Protein AF-0000000079432985 (afdb_homodimer)

pLDDT: mean 83.28, std 12.88, range [28.56, 94.69]

InterPro domains:
  IPR026523 Paraneoplastic antigen Ma [PTHR23095] (1-74)
  IPR048271 Paraneoplastic antigen Ma-like, N-terminal domain [PF20846] (1-74)

Foldseek 3Di:
DQVVVLVVVCVVVVHDSVPDDDFDDDDPPDDPVVVVVVVVVVVVQVVAKDWDDKDQDPVVRDIDIDIDTPDDDPCCSRVDPPD/DQVVVLVVVCVVVVHDSVPDADFDDDDPPDDPVVVVVVVVVVVVQVVPKDWDDKDQDPVVRDIDTDIDTPDDDPCCSRVDPPD

Radius of gyration: 15.62 Å; Cα contacts (8 Å, |Δi|>4): 244; chains: 2; bounding box: 30×42×38 Å

Secondary structure (DSSP, 8-state):
-HHHHHHHHHHHHT--GGGEEEEEEEETTS-HHHHHHHHHHHHHHHTT-EEEEEEEETTTTEEEEEEE-SS----HHHH----/-HHHHHHHHHHHHT--GGGEEEEEEEETTS-HHHHHHHHHHHHHHHTT-EEEEEEEETTTTEEEEEEE-SS----HHHH----

Sequence (166 aa):
MAVHLLEDWCQGMNIDPKNCLLVTGLPEAVDEGSIESILRAATECLSKYKMRGRMFMMEEETFAVLCELPVAVDLLPFFSNKNMAVHLLEDWCQGMNIDPKNCLLVTGLPEAVDEGSIESILRAATECLSKYKMRGRMFMMEEETFAVLCELPVAVDLLPFFSNKN

Structure (mmCIF, N/CA/C/O backbone):
data_AF-0000000079432985-model_v1
#
loop_
_entity.id
_entity.type
_entity.pdbx_description
1 polymer 'Paraneoplastic antigen Ma-like N-terminal domain-containing protein'
#
loop_
_atom_site.group_PDB
_atom_site.id
_atom_site.type_symbol
_atom_site.label_atom_id
_atom_site.label_alt_id
_atom_site.label_comp_id
_atom_site.label_asym_id
_atom_site.label_entity_id
_atom_site.label_seq_id
_atom_site.pdbx_PDB_ins_code
_atom_site.Cartn_x
_atom_site.Cartn_y
_atom_site.Cartn_z
_atom_site.occupancy
_atom_site.B_iso_or_equiv
_atom_site.auth_seq_id
_atom_site.auth_comp_id
_atom_sit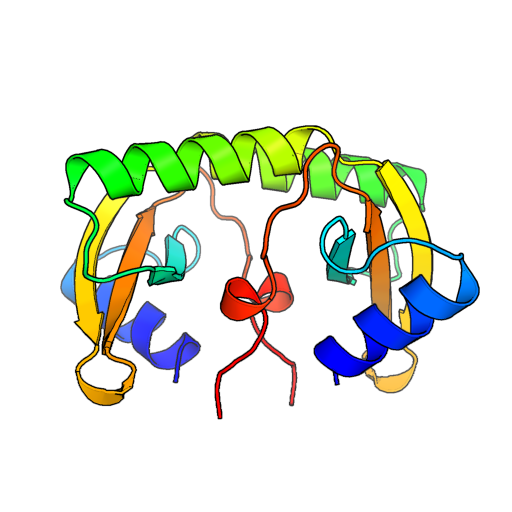e.auth_asym_id
_atom_site.auth_atom_id
_atom_site.pdbx_PDB_model_num
ATOM 1 N N . MET A 1 1 ? -5.223 12.469 -10.828 1 56.66 1 MET A N 1
ATOM 2 C CA . MET A 1 1 ? -5.332 13.438 -9.742 1 56.66 1 MET A CA 1
ATOM 3 C C . MET A 1 1 ? -4.367 13.102 -8.609 1 56.66 1 MET A C 1
ATOM 5 O O . MET A 1 1 ? -3.645 13.969 -8.125 1 56.66 1 MET A O 1
ATOM 9 N N . ALA A 1 2 ? -4.305 11.914 -8.234 1 66 2 ALA A N 1
ATOM 10 C CA . ALA A 1 2 ? -3.516 11.547 -7.062 1 66 2 ALA A CA 1
ATOM 11 C C . ALA A 1 2 ? -2.031 11.82 -7.293 1 66 2 ALA A C 1
ATOM 13 O O . ALA A 1 2 ? -1.328 12.273 -6.391 1 66 2 ALA A O 1
ATOM 14 N N . VAL A 1 3 ? -1.509 11.672 -8.508 1 68.56 3 VAL A N 1
ATOM 15 C CA . VAL A 1 3 ? -0.09 11.859 -8.797 1 68.56 3 VAL A CA 1
ATOM 16 C C . VAL A 1 3 ? 0.258 13.344 -8.758 1 68.56 3 VAL A C 1
ATOM 18 O O . VAL A 1 3 ? 1.277 13.734 -8.18 1 68.56 3 VAL A O 1
ATOM 21 N N . HIS A 1 4 ? -0.656 14.109 -9.273 1 81.94 4 HIS A N 1
ATOM 22 C CA . HIS A 1 4 ? -0.41 15.547 -9.242 1 81.94 4 HIS A CA 1
ATOM 23 C C . HIS A 1 4 ? -0.514 16.094 -7.828 1 81.94 4 HIS A C 1
ATOM 25 O O . HIS A 1 4 ? 0.27 16.969 -7.434 1 81.94 4 HIS A O 1
ATOM 31 N N . LEU A 1 5 ? -1.376 15.547 -7.07 1 83.69 5 LEU A N 1
ATOM 32 C CA . LEU A 1 5 ? -1.536 15.977 -5.688 1 83.69 5 LEU A CA 1
ATOM 33 C C . LEU A 1 5 ? -0.285 15.672 -4.871 1 83.69 5 LEU A C 1
ATOM 35 O O . LEU A 1 5 ? 0.174 16.5 -4.09 1 83.69 5 LEU A O 1
ATOM 39 N N . LEU A 1 6 ? 0.283 14.539 -5.117 1 86.31 6 LEU A N 1
ATOM 40 C CA . LEU A 1 6 ? 1.508 14.156 -4.426 1 86.31 6 LEU A CA 1
ATOM 41 C C . LEU A 1 6 ? 2.639 15.125 -4.746 1 86.31 6 LEU A C 1
ATOM 43 O O . LEU A 1 6 ? 3.271 15.672 -3.838 1 86.31 6 LEU A O 1
ATOM 47 N N . GLU A 1 7 ? 2.836 15.414 -5.988 1 87.31 7 GLU A N 1
ATOM 48 C CA . GLU A 1 7 ? 3.92 16.297 -6.426 1 87.31 7 GLU A CA 1
ATOM 49 C C . GLU A 1 7 ? 3.721 17.719 -5.926 1 87.31 7 GLU A C 1
ATOM 51 O O . GLU A 1 7 ? 4.66 18.344 -5.434 1 87.31 7 GLU A O 1
ATOM 56 N N . ASP A 1 8 ? 2.547 18.156 -6.094 1 89.75 8 ASP A N 1
ATOM 57 C CA . ASP A 1 8 ? 2.236 19.5 -5.645 1 89.75 8 ASP A CA 1
ATOM 58 C C . ASP A 1 8 ? 2.473 19.656 -4.145 1 89.75 8 ASP A C 1
ATOM 60 O O . ASP A 1 8 ? 3.051 20.641 -3.695 1 89.75 8 ASP A O 1
ATOM 64 N N . TRP A 1 9 ? 2.035 18.844 -3.303 1 91.44 9 TRP A N 1
ATOM 65 C CA . TRP A 1 9 ? 2.207 18.875 -1.855 1 91.44 9 TRP A CA 1
ATOM 66 C C . TRP A 1 9 ? 3.684 18.812 -1.48 1 91.44 9 TRP A C 1
ATOM 68 O O . TRP A 1 9 ? 4.148 19.578 -0.631 1 91.44 9 TRP A O 1
ATOM 78 N N . CYS A 1 10 ? 4.387 17.859 -2.109 1 92.19 10 CYS A N 1
ATOM 79 C CA . CYS A 1 10 ? 5.809 17.719 -1.821 1 92.19 10 CYS A CA 1
ATOM 80 C C . CYS A 1 10 ? 6.562 19 -2.137 1 92.19 10 CYS A C 1
ATOM 82 O O . CYS A 1 10 ? 7.445 19.406 -1.378 1 92.19 10 CYS A O 1
ATOM 84 N N . GLN A 1 11 ? 6.23 19.672 -3.324 1 93.75 11 GLN A N 1
ATOM 85 C CA . GLN A 1 11 ? 6.867 20.938 -3.697 1 93.75 11 GLN A CA 1
ATOM 86 C C . GLN A 1 11 ? 6.668 21.984 -2.615 1 93.75 11 GLN A C 1
ATOM 88 O O . GLN A 1 11 ? 7.613 22.688 -2.234 1 93.75 11 GLN A O 1
ATOM 93 N N . GLY A 1 12 ? 5.496 22.031 -2.1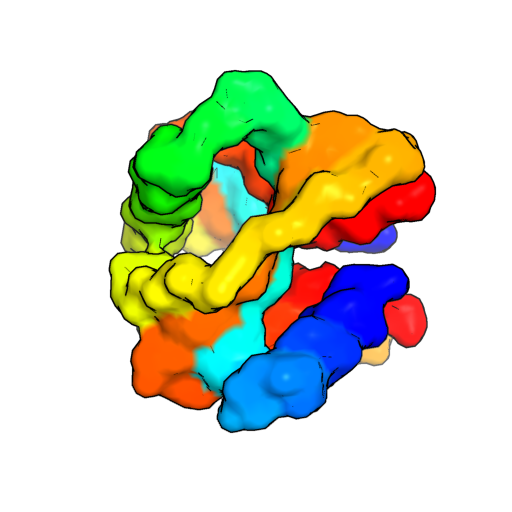6 1 94.38 12 GLY A N 1
ATOM 94 C CA . GLY A 1 12 ? 5.184 23.016 -1.138 1 94.38 12 GLY A CA 1
ATOM 95 C C . GLY A 1 12 ? 5.914 22.781 0.169 1 94.38 12 GLY A C 1
ATOM 96 O O . GLY A 1 12 ? 6.242 23.719 0.886 1 94.38 12 GLY A O 1
ATOM 97 N N . MET A 1 13 ? 6.277 21.609 0.527 1 94.38 13 MET A N 1
ATOM 98 C CA . MET A 1 13 ? 6.926 21.25 1.788 1 94.38 13 MET A CA 1
ATOM 99 C C . MET A 1 13 ? 8.422 21.031 1.588 1 94.38 13 MET A C 1
ATOM 101 O O . MET A 1 13 ? 9.141 20.734 2.541 1 94.38 13 MET A O 1
ATOM 105 N N . ASN A 1 14 ? 8.844 21.125 0.365 1 94.56 14 ASN A N 1
ATOM 106 C CA . ASN A 1 14 ? 10.25 20.922 0.022 1 94.56 14 ASN A CA 1
ATOM 107 C C . ASN A 1 14 ? 10.719 19.531 0.416 1 94.56 14 ASN A C 1
ATOM 109 O O . ASN A 1 14 ? 11.75 19.375 1.08 1 94.56 14 ASN A O 1
ATOM 113 N N . ILE A 1 15 ? 9.906 18.531 0.054 1 91.75 15 ILE A N 1
ATOM 114 C CA . ILE A 1 15 ? 10.227 17.125 0.259 1 91.75 15 ILE A CA 1
ATOM 115 C C . ILE A 1 15 ? 10.328 16.422 -1.09 1 91.75 15 ILE A C 1
ATOM 117 O O . ILE A 1 15 ? 9.617 16.766 -2.035 1 91.75 15 ILE A O 1
ATOM 121 N N . ASP A 1 16 ? 11.219 15.414 -1.192 1 90.31 16 ASP A N 1
ATOM 122 C CA . ASP A 1 16 ? 11.32 14.586 -2.389 1 90.31 16 ASP A CA 1
ATOM 123 C C . ASP A 1 16 ? 10.109 13.656 -2.514 1 90.31 16 ASP A C 1
ATOM 125 O O . ASP A 1 16 ? 9.859 12.836 -1.629 1 90.31 16 ASP A O 1
ATOM 129 N N . PRO A 1 17 ? 9.406 13.805 -3.645 1 88.56 17 PRO A N 1
ATOM 130 C CA . PRO A 1 17 ? 8.234 12.945 -3.828 1 88.56 17 PRO A CA 1
ATOM 131 C C . PRO A 1 17 ? 8.586 11.461 -3.824 1 88.56 17 PRO A C 1
ATOM 133 O O . PRO A 1 17 ? 7.73 10.617 -3.533 1 88.56 17 PRO A O 1
ATOM 136 N N . LYS A 1 18 ? 9.812 11.109 -4.094 1 83.38 18 LYS A N 1
ATOM 137 C CA . LYS A 1 18 ? 10.234 9.711 -4.102 1 83.38 18 LYS A CA 1
ATOM 138 C C . LYS A 1 18 ? 10.203 9.125 -2.695 1 83.38 18 LYS A C 1
ATOM 140 O O . LYS A 1 18 ? 10.125 7.902 -2.529 1 83.38 18 LYS A O 1
ATOM 145 N N . ASN A 1 19 ? 10.195 9.984 -1.719 1 89.31 19 ASN A N 1
ATOM 146 C CA . ASN A 1 19 ? 10.211 9.562 -0.322 1 89.31 19 ASN A CA 1
ATOM 147 C C . ASN A 1 19 ? 8.844 9.75 0.335 1 89.31 19 ASN A C 1
ATOM 149 O O . ASN A 1 19 ? 8.75 9.867 1.559 1 89.31 19 ASN A O 1
ATOM 153 N N . CYS A 1 20 ? 7.789 9.852 -0.489 1 89.62 20 CYS A N 1
ATOM 154 C CA . CYS A 1 20 ? 6.484 10.164 0.088 1 89.62 20 CYS A CA 1
ATOM 155 C C . CYS A 1 20 ? 5.418 9.203 -0.43 1 89.62 20 CYS A C 1
ATOM 157 O O . CYS A 1 20 ? 5.547 8.664 -1.529 1 89.62 20 CYS A O 1
ATOM 159 N N . LEU A 1 21 ? 4.41 9 0.393 1 88.75 21 LEU A N 1
ATOM 160 C CA . LEU A 1 21 ? 3.191 8.273 0.049 1 88.75 21 LEU A CA 1
ATOM 161 C C . LEU A 1 21 ? 1.955 9.125 0.32 1 88.75 21 LEU A C 1
ATOM 163 O O . LEU A 1 21 ? 1.85 9.75 1.375 1 88.75 21 LEU A O 1
ATOM 167 N N . LEU A 1 22 ? 1.098 9.242 -0.703 1 88.5 22 LEU A N 1
ATOM 168 C CA . LEU A 1 22 ? -0.205 9.883 -0.555 1 88.5 22 LEU A CA 1
ATOM 169 C C . LEU A 1 22 ? -1.295 8.844 -0.312 1 88.5 22 LEU A C 1
ATOM 171 O O . LEU A 1 22 ? -1.469 7.922 -1.112 1 88.5 22 LEU A O 1
ATOM 175 N N . VAL A 1 23 ? -1.949 8.953 0.868 1 87.19 23 VAL A N 1
ATOM 176 C CA . VAL A 1 23 ? -3.08 8.086 1.174 1 87.19 23 VAL A CA 1
ATOM 177 C C . VAL A 1 23 ? -4.375 8.891 1.158 1 87.19 23 VAL A C 1
ATOM 179 O O . VAL A 1 23 ? -4.473 9.93 1.82 1 87.19 23 VAL A O 1
ATOM 182 N N . THR A 1 24 ? -5.395 8.383 0.35 1 85.38 24 THR A N 1
ATOM 183 C CA . THR A 1 24 ? -6.66 9.102 0.214 1 85.38 24 THR A CA 1
ATOM 184 C C . THR A 1 24 ? -7.832 8.203 0.617 1 85.38 24 THR A C 1
ATOM 186 O O . THR A 1 24 ? -7.641 7.023 0.914 1 85.38 24 THR A O 1
ATOM 189 N N . GLY A 1 25 ? -9.008 8.836 0.742 1 81.56 25 GLY A N 1
ATOM 190 C CA . GLY A 1 25 ? -10.211 8.07 1.016 1 81.56 25 GLY A CA 1
ATOM 191 C C . GLY A 1 25 ? -10.422 7.809 2.494 1 81.56 25 GLY A C 1
ATOM 192 O O . GLY A 1 25 ? -11.195 6.922 2.867 1 81.56 25 GLY A O 1
ATOM 193 N N . LEU A 1 26 ? -9.617 8.461 3.258 1 84.5 26 LEU A N 1
ATOM 194 C CA . LEU A 1 26 ? -9.812 8.328 4.695 1 84.5 26 LEU A CA 1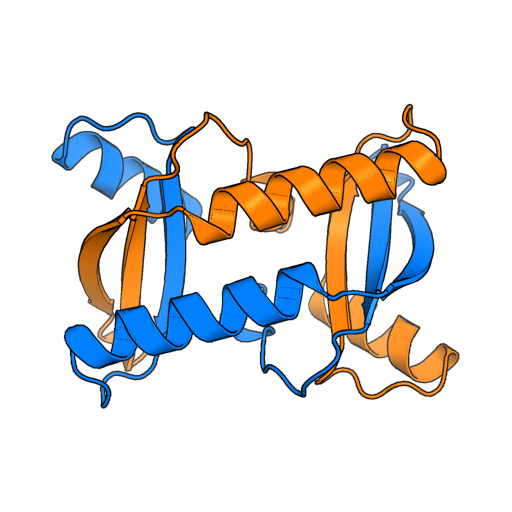
ATOM 195 C C . LEU A 1 26 ? -11.094 9.039 5.137 1 84.5 26 LEU A C 1
ATOM 197 O O . LEU A 1 26 ? -11.438 10.094 4.598 1 84.5 26 LEU A O 1
ATOM 201 N N . PRO A 1 27 ? -11.75 8.414 6.141 1 80.81 27 PRO A N 1
ATOM 202 C CA . PRO A 1 27 ? -13 9.023 6.598 1 80.81 27 PRO A CA 1
ATOM 203 C C . PRO A 1 27 ? -12.781 10.375 7.285 1 80.81 27 PRO A C 1
ATOM 205 O O . PRO A 1 27 ? -11.797 10.539 8.016 1 80.81 27 PRO A O 1
ATOM 208 N N . GLU A 1 28 ? -13.703 11.297 6.961 1 82.44 28 GLU A N 1
ATOM 209 C CA . GLU A 1 28 ? -13.672 12.625 7.566 1 82.44 28 GLU A CA 1
ATOM 210 C C . GLU A 1 28 ? -14.008 12.57 9.055 1 82.44 28 GLU A C 1
ATOM 212 O O . GLU A 1 28 ? -13.555 13.406 9.828 1 82.44 28 GLU A O 1
ATOM 217 N N . ALA A 1 29 ? -14.594 11.609 9.438 1 82.69 29 ALA A N 1
ATOM 218 C CA . ALA A 1 29 ? -15.094 11.477 10.805 1 82.69 29 ALA A CA 1
ATOM 219 C C . ALA A 1 29 ? -13.969 11.125 11.766 1 82.69 29 ALA A C 1
ATOM 221 O O . ALA A 1 29 ? -14.141 11.203 12.984 1 82.69 29 ALA A O 1
ATOM 222 N N . VAL A 1 30 ? -12.93 10.781 11.312 1 82.5 30 VAL A N 1
ATOM 223 C CA . VAL A 1 30 ? -11.828 10.352 12.164 1 82.5 30 VAL A CA 1
ATOM 224 C C . VAL A 1 30 ? -10.93 11.539 12.492 1 82.5 30 VAL A C 1
ATOM 226 O O . VAL A 1 30 ? -10.641 12.367 11.617 1 82.5 30 VAL A O 1
ATOM 229 N N . ASP A 1 31 ? -10.484 11.711 13.742 1 84.31 31 ASP A N 1
ATOM 230 C CA . ASP A 1 31 ? -9.531 12.75 14.117 1 84.31 31 ASP A CA 1
ATOM 231 C C . ASP A 1 31 ? -8.125 12.406 13.633 1 84.31 31 ASP A C 1
ATOM 233 O O . ASP A 1 31 ? -7.863 11.273 13.219 1 84.31 31 ASP A O 1
ATOM 237 N N . GLU A 1 32 ? -7.281 13.5 13.766 1 77.06 32 GLU A N 1
ATOM 238 C CA . GLU A 1 32 ? -5.914 13.367 13.266 1 77.06 32 GLU A CA 1
ATOM 239 C C . GLU A 1 32 ? -5.168 12.25 13.992 1 77.06 32 GLU A C 1
ATOM 241 O O . GLU A 1 32 ? -4.422 11.492 13.367 1 77.06 32 GLU A O 1
ATOM 246 N N . GLY A 1 33 ? -5.281 12.148 15.281 1 81.81 33 GLY A N 1
ATOM 247 C CA . GLY A 1 33 ? -4.637 11.094 16.047 1 81.81 33 GLY A CA 1
ATOM 248 C C . GLY A 1 33 ? -5.125 9.711 15.688 1 81.81 33 GLY A C 1
ATOM 249 O O . GLY A 1 33 ? -4.332 8.766 15.594 1 81.81 33 GLY A O 1
ATOM 250 N N . SER A 1 34 ? -6.34 9.609 15.227 1 90.5 34 SER A N 1
ATOM 251 C CA . SER A 1 34 ? -6.941 8.336 14.852 1 90.5 34 SER A CA 1
ATOM 252 C C . SER A 1 34 ? -6.477 7.891 13.469 1 90.5 34 SER A C 1
ATOM 254 O O . SER A 1 34 ? -6.363 6.691 13.203 1 90.5 34 SER A O 1
ATOM 256 N N . ILE A 1 35 ? -6.207 8.914 12.664 1 88.62 35 ILE A N 1
ATOM 257 C CA . ILE A 1 35 ? -5.742 8.602 11.312 1 88.62 35 ILE A CA 1
ATOM 258 C C . ILE A 1 35 ? -4.43 7.824 11.391 1 88.62 35 ILE A C 1
ATOM 260 O O . ILE A 1 35 ? -4.266 6.805 10.719 1 88.62 35 ILE A O 1
ATOM 264 N N . GLU A 1 36 ? -3.521 8.25 12.258 1 88.44 36 GLU A N 1
ATOM 265 C CA . GLU A 1 36 ? -2.242 7.57 12.438 1 88.44 36 GLU A CA 1
ATOM 266 C C . GLU A 1 36 ? -2.443 6.133 12.898 1 88.44 36 GLU A C 1
ATOM 268 O O . GLU A 1 36 ? -1.757 5.223 12.43 1 88.44 36 GLU A O 1
ATOM 273 N N . SER A 1 37 ? -3.342 5.98 13.75 1 89.31 37 SER A N 1
ATOM 274 C CA . SER A 1 37 ? -3.625 4.645 14.266 1 89.31 37 SER A CA 1
ATOM 275 C C . SER A 1 37 ? -4.164 3.734 13.164 1 89.31 37 SER A C 1
ATOM 277 O O . SER A 1 37 ? -3.789 2.562 13.086 1 89.31 37 SER A O 1
ATOM 279 N N . ILE A 1 38 ? -5.004 4.227 12.305 1 86.94 38 ILE A N 1
ATOM 280 C CA . ILE A 1 38 ? -5.578 3.471 11.195 1 86.94 38 ILE A CA 1
ATOM 281 C C . ILE A 1 38 ? -4.477 3.096 10.203 1 86.94 38 ILE A C 1
ATOM 283 O O . ILE A 1 38 ? -4.387 1.943 9.773 1 86.94 38 ILE A O 1
ATOM 287 N N . LEU A 1 39 ? -3.623 4.078 9.891 1 88.38 39 LEU A N 1
ATOM 288 C CA . LEU A 1 39 ? -2.535 3.834 8.945 1 88.38 39 LEU A CA 1
ATOM 289 C C . LEU A 1 39 ? -1.562 2.799 9.5 1 88.38 39 LEU A C 1
ATOM 291 O O . LEU A 1 39 ? -1.091 1.928 8.766 1 88.38 39 LEU A O 1
ATOM 295 N N . ARG A 1 40 ? -1.323 2.879 10.797 1 90.5 40 ARG A N 1
ATOM 296 C CA . ARG A 1 40 ? -0.436 1.922 11.445 1 90.5 40 ARG A CA 1
ATOM 297 C C . ARG A 1 40 ? -1.018 0.513 11.391 1 90.5 40 ARG A C 1
ATOM 299 O O . ARG A 1 40 ? -0.315 -0.442 11.055 1 90.5 40 ARG A O 1
ATOM 306 N N . ALA A 1 41 ? -2.232 0.431 11.703 1 89.5 41 ALA A N 1
ATOM 307 C CA . ALA A 1 41 ? -2.891 -0.873 11.656 1 89.5 41 ALA A CA 1
ATOM 308 C C . ALA A 1 41 ? -2.881 -1.446 10.242 1 89.5 41 ALA A C 1
ATOM 310 O O . ALA A 1 41 ? -2.568 -2.623 10.047 1 89.5 41 ALA A O 1
ATOM 311 N N . ALA A 1 42 ? -3.184 -0.637 9.281 1 87.31 42 ALA A N 1
ATOM 312 C CA . ALA A 1 42 ? -3.188 -1.07 7.883 1 87.31 42 ALA A CA 1
ATOM 313 C C . ALA A 1 42 ? -1.804 -1.551 7.453 1 87.31 42 ALA A C 1
ATOM 315 O O . ALA A 1 42 ? -1.676 -2.582 6.789 1 87.31 42 ALA A O 1
ATOM 316 N N . THR A 1 43 ? -0.738 -0.848 7.848 1 90.69 43 THR A N 1
ATOM 317 C CA . THR A 1 43 ? 0.623 -1.22 7.477 1 90.69 43 THR A CA 1
ATOM 318 C C . THR A 1 43 ? 1.03 -2.525 8.156 1 90.69 43 THR A C 1
ATOM 320 O O . THR A 1 43 ? 1.699 -3.363 7.547 1 90.69 43 THR A O 1
ATOM 323 N N . GLU A 1 44 ? 0.628 -2.672 9.391 1 91.81 44 GLU A N 1
ATOM 324 C CA . GLU A 1 44 ? 0.917 -3.912 10.102 1 91.81 44 GLU A CA 1
ATOM 325 C C . GLU A 1 44 ? 0.277 -5.109 9.406 1 91.81 44 GLU A C 1
ATOM 327 O O . GLU A 1 44 ? 0.9 -6.168 9.281 1 91.81 44 GLU A O 1
ATOM 332 N N . CYS A 1 45 ? -0.896 -4.988 8.93 1 89.38 45 CYS A N 1
ATOM 333 C CA . CYS A 1 45 ? -1.597 -6.043 8.203 1 89.38 45 CYS A CA 1
ATOM 334 C C . CYS A 1 45 ? -0.877 -6.383 6.906 1 89.38 45 CYS A C 1
ATOM 336 O O . CYS A 1 45 ? -0.746 -7.555 6.551 1 89.38 45 CYS A O 1
ATOM 338 N N . LEU A 1 46 ? -0.367 -5.391 6.273 1 87.25 46 LEU A N 1
ATOM 339 C CA . LEU A 1 46 ? 0.321 -5.574 5 1 87.25 46 LEU A CA 1
ATOM 340 C C . LEU A 1 46 ? 1.652 -6.289 5.203 1 87.25 46 LEU A C 1
ATOM 342 O O . LEU A 1 46 ? 2.213 -6.848 4.254 1 87.25 46 LEU A O 1
ATOM 346 N N . SER A 1 47 ? 2.125 -6.266 6.426 1 91 47 SER A N 1
ATOM 347 C CA . SER A 1 47 ? 3.389 -6.938 6.707 1 91 47 SER A CA 1
ATOM 348 C C . SER A 1 47 ? 3.191 -8.445 6.867 1 91 47 SER A C 1
ATOM 350 O O . SER A 1 47 ? 4.16 -9.203 6.855 1 91 47 SER A O 1
ATOM 352 N N . LYS A 1 48 ? 2.047 -8.82 6.996 1 92.31 48 LYS A N 1
ATOM 353 C CA . LYS A 1 48 ? 1.742 -10.219 7.277 1 92.31 48 LYS A CA 1
ATOM 354 C C . LYS A 1 48 ? 1.015 -10.867 6.102 1 92.31 48 LYS A C 1
ATOM 356 O O . LYS A 1 48 ? 0.305 -11.859 6.277 1 92.31 48 LYS A O 1
ATOM 361 N N . TYR A 1 49 ? 1.241 -10.461 5.004 1 92.31 49 TYR A N 1
ATOM 362 C CA . TYR A 1 49 ? 0.56 -10.961 3.814 1 92.31 49 TYR A CA 1
ATOM 363 C C . TYR A 1 49 ? 1.115 -12.32 3.395 1 92.31 49 TYR A C 1
ATOM 365 O O . TYR A 1 49 ? 2.219 -12.695 3.795 1 92.31 49 TYR A O 1
ATOM 373 N N . LYS A 1 50 ? 0.292 -13.094 2.584 1 92.81 50 LYS A N 1
ATOM 374 C CA . LYS A 1 50 ? 0.691 -14.32 1.9 1 92.81 50 LYS A CA 1
ATOM 375 C C . LYS A 1 50 ? 0.535 -14.18 0.389 1 92.81 50 LYS A C 1
ATOM 377 O O . LYS A 1 50 ? -0.538 -13.82 -0.099 1 92.81 50 LYS A O 1
ATOM 382 N N . MET A 1 51 ? 1.539 -14.492 -0.341 1 92.31 51 MET A N 1
ATOM 383 C CA . MET A 1 51 ? 1.458 -14.484 -1.799 1 92.31 51 MET A CA 1
ATOM 384 C C . MET A 1 51 ? 0.672 -15.688 -2.309 1 92.31 51 MET A C 1
ATOM 386 O O . MET A 1 51 ? 1.013 -16.828 -2 1 92.31 51 MET A O 1
ATOM 390 N N . ARG A 1 52 ? -0.334 -15.367 -3.096 1 93.31 52 ARG A N 1
ATOM 391 C CA . ARG A 1 52 ? -1.224 -16.438 -3.551 1 93.31 52 ARG A CA 1
ATOM 392 C C . ARG A 1 52 ? -0.954 -16.781 -5.008 1 93.31 52 ARG A C 1
ATOM 394 O O . ARG A 1 52 ? -1.259 -17.891 -5.453 1 93.31 52 ARG A O 1
ATOM 401 N N . GLY A 1 53 ? -0.403 -15.852 -5.699 1 91.38 53 GLY A N 1
ATOM 402 C CA . GLY A 1 53 ? -0.116 -16.094 -7.105 1 91.38 53 GLY A CA 1
ATOM 403 C C . GLY A 1 53 ? 0.503 -14.883 -7.793 1 91.38 53 GLY A C 1
ATOM 404 O O . GLY A 1 53 ? 0.493 -13.781 -7.254 1 91.38 53 GLY A O 1
ATOM 405 N N . ARG A 1 54 ? 1.145 -15.273 -8.945 1 90.81 54 ARG A N 1
ATOM 406 C CA . ARG A 1 54 ? 1.692 -14.227 -9.805 1 90.81 54 ARG A CA 1
ATOM 407 C C . ARG A 1 54 ? 1.235 -14.406 -11.25 1 90.81 54 ARG A C 1
ATOM 409 O O . ARG A 1 54 ? 0.99 -15.531 -11.688 1 90.81 54 ARG A O 1
ATOM 416 N N . MET A 1 55 ? 1.029 -13.242 -11.883 1 90.69 55 MET A N 1
ATOM 417 C CA . MET A 1 55 ? 0.601 -13.227 -13.281 1 90.69 55 MET A CA 1
ATOM 418 C C . MET A 1 55 ? 1.442 -12.258 -14.102 1 90.69 55 MET A C 1
ATOM 420 O O . MET A 1 55 ? 1.658 -11.117 -13.688 1 90.69 55 MET A O 1
ATOM 424 N N . PHE A 1 56 ? 1.947 -12.703 -15.297 1 89.38 56 PHE A N 1
ATOM 425 C CA . PHE A 1 56 ? 2.668 -11.844 -16.219 1 89.38 56 PHE A CA 1
ATOM 426 C C . PHE A 1 56 ? 1.698 -10.992 -17.031 1 89.38 56 PHE A C 1
ATOM 428 O O . PHE A 1 56 ? 0.772 -11.516 -17.656 1 89.38 56 PHE A O 1
ATOM 435 N N . MET A 1 57 ? 1.965 -9.688 -16.906 1 85.44 57 MET A N 1
ATOM 436 C CA . MET A 1 57 ? 1.183 -8.75 -17.703 1 85.44 57 MET A CA 1
ATOM 437 C C . MET A 1 57 ? 1.941 -8.336 -18.969 1 85.44 57 MET A C 1
ATOM 439 O O . MET A 1 57 ? 2.814 -7.473 -18.906 1 85.44 57 MET A O 1
ATOM 443 N N . MET A 1 58 ? 1.609 -8.891 -20.078 1 87.12 58 MET A N 1
ATOM 444 C CA . MET A 1 58 ? 2.338 -8.766 -21.344 1 87.12 58 MET A CA 1
ATOM 445 C C . MET A 1 58 ? 2.379 -7.309 -21.797 1 87.12 58 MET A C 1
ATOM 447 O O . MET A 1 58 ? 3.43 -6.809 -22.203 1 87.12 58 MET A O 1
ATOM 451 N N . GLU A 1 59 ? 1.277 -6.648 -21.688 1 83.75 59 GLU A N 1
ATOM 452 C CA . GLU A 1 59 ? 1.19 -5.27 -22.156 1 83.75 59 GLU A CA 1
ATOM 453 C C . GLU A 1 59 ? 2.109 -4.355 -21.344 1 83.75 59 GLU A C 1
ATOM 455 O O . GLU A 1 59 ? 2.721 -3.439 -21.906 1 83.75 59 GLU A O 1
ATOM 460 N N . GLU A 1 60 ? 2.277 -4.551 -20.125 1 77.62 60 GLU A N 1
ATOM 461 C CA . GLU A 1 60 ? 3.055 -3.676 -19.25 1 77.62 60 GLU A CA 1
ATOM 462 C C . GLU A 1 60 ? 4.43 -4.27 -18.953 1 77.62 60 GLU A C 1
ATOM 464 O O . GLU A 1 60 ? 5.27 -3.625 -18.328 1 77.62 60 GLU A O 1
ATOM 469 N N . GLU A 1 61 ? 4.648 -5.441 -19.547 1 85.06 61 GLU A N 1
ATOM 470 C CA . GLU A 1 61 ? 5.891 -6.164 -19.281 1 85.06 61 GLU A CA 1
ATOM 471 C C . GLU A 1 61 ? 6.238 -6.148 -17.797 1 85.06 61 GLU A C 1
ATOM 473 O O . GLU A 1 61 ? 7.371 -5.836 -17.422 1 85.06 61 GLU A O 1
ATOM 478 N N . THR A 1 62 ? 5.32 -6.285 -16.938 1 85.62 62 THR A N 1
ATOM 479 C CA . THR A 1 62 ? 5.461 -6.363 -15.477 1 85.62 62 THR A CA 1
ATOM 480 C C . THR A 1 62 ? 4.672 -7.547 -14.922 1 85.62 62 THR A C 1
ATOM 482 O O . THR A 1 62 ? 3.949 -8.219 -15.664 1 85.62 62 THR A O 1
ATOM 485 N N . PHE A 1 63 ? 4.91 -7.793 -13.562 1 87.25 63 PHE A N 1
ATOM 486 C CA . PHE A 1 63 ? 4.145 -8.828 -12.883 1 87.25 63 PHE A CA 1
ATOM 487 C C . PHE A 1 63 ? 3.066 -8.211 -12 1 87.25 63 PHE A C 1
ATOM 489 O O . PHE A 1 63 ? 3.258 -7.121 -11.445 1 87.25 63 PHE A O 1
ATOM 496 N N . ALA A 1 64 ? 1.96 -9.016 -11.992 1 89.88 64 ALA A N 1
ATOM 497 C CA . ALA A 1 64 ? 0.964 -8.812 -10.945 1 89.88 64 ALA A CA 1
ATOM 498 C C . ALA A 1 64 ? 1.035 -9.93 -9.906 1 89.88 64 ALA A C 1
ATOM 500 O O . ALA A 1 64 ? 1.256 -11.094 -10.242 1 89.88 64 ALA A O 1
ATOM 501 N N . VAL A 1 65 ? 0.909 -9.492 -8.625 1 91.62 65 VAL A N 1
ATOM 502 C CA . VAL A 1 65 ? 0.891 -10.477 -7.547 1 91.62 65 VAL A CA 1
ATOM 503 C C . VAL A 1 65 ? -0.364 -10.281 -6.699 1 91.62 65 VAL A C 1
ATOM 505 O O . VAL A 1 65 ? -0.757 -9.156 -6.406 1 91.62 65 VAL A O 1
ATOM 508 N N . LEU A 1 66 ? -1.071 -11.406 -6.371 1 92.38 66 LEU A N 1
ATOM 509 C CA . LEU A 1 66 ? -2.186 -11.422 -5.43 1 92.38 66 LEU A CA 1
ATOM 510 C C . LEU A 1 66 ? -1.714 -11.82 -4.039 1 92.38 66 LEU A C 1
ATOM 512 O O . LEU A 1 66 ? -1.096 -12.875 -3.865 1 92.38 66 LEU A O 1
ATOM 516 N N . CYS A 1 67 ? -1.942 -10.867 -3.145 1 93.25 67 CYS A N 1
ATOM 517 C CA . CYS A 1 67 ? -1.577 -11.117 -1.756 1 93.25 67 CYS A CA 1
ATOM 518 C C . CYS A 1 67 ? -2.816 -11.203 -0.873 1 93.25 67 CYS A C 1
ATOM 520 O O . CYS A 1 67 ? -3.736 -10.398 -1.011 1 93.25 67 CYS A O 1
ATOM 522 N N . GLU A 1 68 ? -2.836 -12.234 -0.053 1 93.38 68 GLU A N 1
ATOM 523 C CA . GLU A 1 68 ? -3.875 -12.391 0.961 1 93.38 68 GLU A CA 1
ATOM 524 C C . GLU A 1 68 ? -3.426 -11.812 2.301 1 93.38 68 GLU A C 1
ATOM 526 O O . GLU A 1 68 ? -2.299 -12.055 2.738 1 93.38 68 GLU A O 1
ATOM 531 N N . LEU A 1 69 ? -4.312 -11.016 2.834 1 93.38 69 LEU A N 1
ATOM 532 C CA . LEU A 1 69 ? -4.047 -10.391 4.129 1 93.38 69 LEU A CA 1
ATOM 533 C C . LEU A 1 69 ? -4.727 -11.164 5.25 1 93.38 69 LEU A C 1
ATOM 535 O O . LEU A 1 69 ? -5.734 -11.844 5.023 1 93.38 69 LEU A O 1
ATOM 539 N N . PRO A 1 70 ? -4.09 -11.047 6.473 1 91.62 70 PRO A N 1
ATOM 540 C CA . PRO A 1 70 ? -4.652 -11.805 7.59 1 91.62 70 PRO A CA 1
ATOM 541 C C . PRO A 1 70 ? -5.98 -11.227 8.086 1 91.62 70 PRO A C 1
ATOM 543 O O . PRO A 1 70 ? -6.727 -11.914 8.789 1 91.62 70 PRO A O 1
ATOM 546 N N . VAL A 1 71 ? -6.293 -9.969 7.875 1 87 71 VAL A N 1
ATOM 547 C CA . VAL A 1 71 ? -7.543 -9.336 8.289 1 87 71 VAL A CA 1
ATOM 548 C C . VAL A 1 71 ? -8.227 -8.695 7.086 1 87 71 VAL A C 1
ATOM 550 O O . VAL A 1 71 ? -7.574 -8.359 6.098 1 87 71 VAL A O 1
ATOM 553 N N . ALA A 1 72 ? -9.562 -8.578 7.258 1 78.25 72 ALA A N 1
ATOM 554 C CA . ALA A 1 72 ? -10.297 -7.891 6.203 1 78.25 72 ALA A CA 1
ATOM 555 C C . ALA A 1 72 ? -9.984 -6.398 6.195 1 78.25 72 ALA A C 1
ATOM 557 O O . ALA A 1 72 ? -10.211 -5.707 7.191 1 78.25 72 ALA A O 1
ATOM 558 N N . VAL A 1 73 ? -9.188 -5.918 5.34 1 75 73 VAL A N 1
ATOM 559 C CA . VAL A 1 73 ? -8.914 -4.496 5.152 1 75 73 VAL A CA 1
ATOM 560 C C . VAL A 1 73 ? -9.453 -4.039 3.803 1 75 73 VAL A C 1
ATOM 562 O O . VAL A 1 73 ? -9.203 -4.676 2.777 1 75 73 VAL A O 1
ATOM 565 N N . ASP A 1 74 ? -10.367 -3.027 3.9 1 73.19 74 ASP A N 1
ATOM 56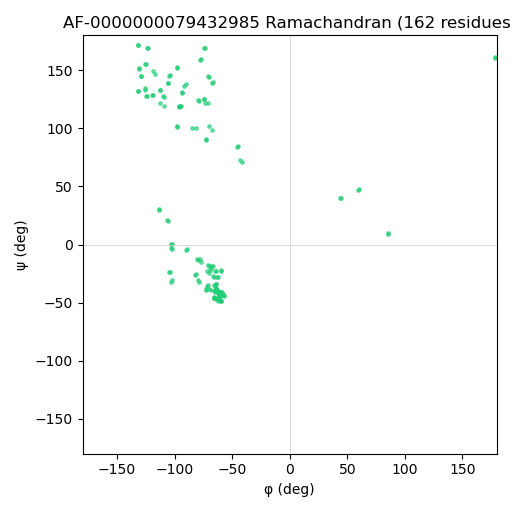6 C CA . ASP A 1 74 ? -10.828 -2.449 2.643 1 73.19 74 ASP A CA 1
ATOM 567 C C . ASP A 1 74 ? -9.742 -1.593 1.998 1 73.19 74 ASP A C 1
ATOM 569 O O . ASP A 1 74 ? -9.641 -0.395 2.271 1 73.19 74 ASP A O 1
ATOM 573 N N . LEU A 1 75 ? -8.945 -2.199 1.192 1 70.81 75 LEU A N 1
ATOM 574 C CA . LEU A 1 75 ? -7.82 -1.52 0.565 1 70.81 75 LEU A CA 1
ATOM 575 C C . LEU A 1 75 ? -8.227 -0.905 -0.77 1 70.81 75 LEU A C 1
ATOM 577 O O . LEU A 1 75 ? -7.492 -0.092 -1.335 1 70.81 75 LEU A O 1
ATOM 581 N N . LEU A 1 76 ? -9.453 -1.133 -1.223 1 65.75 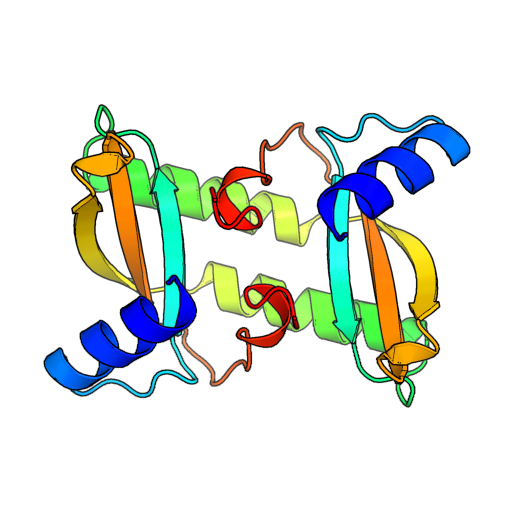76 LEU A N 1
ATOM 582 C CA . LEU A 1 76 ? -9.906 -0.704 -2.541 1 65.75 76 LEU A CA 1
ATOM 583 C C . LEU A 1 76 ? -9.812 0.811 -2.684 1 65.75 76 LEU A C 1
ATOM 585 O O . LEU A 1 76 ? -9.352 1.312 -3.713 1 65.75 76 LEU A O 1
ATOM 589 N N . PRO A 1 77 ? -10.188 1.566 -1.657 1 64.12 77 PRO A N 1
ATOM 590 C CA . PRO A 1 77 ? -10.094 3.02 -1.819 1 64.12 77 PRO A CA 1
ATOM 591 C C . PRO A 1 77 ? -8.656 3.502 -1.996 1 64.12 77 PRO A C 1
ATOM 593 O O . PRO A 1 77 ? -8.43 4.578 -2.557 1 64.12 77 PRO A O 1
ATOM 596 N N . PHE A 1 78 ? -7.82 2.689 -1.536 1 63.16 78 PHE A N 1
ATOM 597 C CA . PHE A 1 78 ? -6.414 3.061 -1.625 1 63.16 78 PHE A CA 1
ATOM 598 C C . PHE A 1 78 ? -5.859 2.76 -3.014 1 63.16 78 PHE A C 1
ATOM 600 O O . PHE A 1 78 ? -4.855 3.342 -3.426 1 63.16 78 PHE A O 1
ATOM 607 N N . PHE A 1 79 ? -6.438 1.85 -3.682 1 59.09 79 PHE A N 1
ATOM 608 C CA . PHE A 1 79 ? -5.949 1.429 -4.988 1 59.09 79 PHE A CA 1
ATOM 609 C C . PHE A 1 79 ? -6.793 2.035 -6.102 1 59.09 79 PHE A C 1
ATOM 611 O O . PHE A 1 79 ? -6.355 2.098 -7.254 1 59.09 79 PHE A O 1
ATOM 618 N N . SER A 1 80 ? -8.133 2.285 -5.836 1 50.38 80 SER A N 1
ATOM 619 C CA . SER A 1 80 ? -9.055 2.727 -6.879 1 50.38 80 SER A CA 1
ATOM 620 C C . SER A 1 80 ? -9.008 4.242 -7.059 1 50.38 80 SER A C 1
ATOM 622 O O . SER A 1 80 ? -9.031 4.988 -6.074 1 50.38 80 SER A O 1
ATOM 624 N N . ASN A 1 81 ? -8.297 4.863 -8.086 1 45.19 81 ASN A N 1
ATOM 625 C CA . ASN A 1 81 ? -8.641 6.23 -8.461 1 45.19 81 ASN A CA 1
ATOM 626 C C . ASN A 1 81 ? -10.156 6.418 -8.562 1 45.19 81 ASN A C 1
ATOM 628 O O . ASN A 1 81 ? -10.82 5.703 -9.305 1 45.19 81 ASN A O 1
ATOM 632 N N . LYS A 1 82 ? -10.891 6.699 -7.492 1 37.59 82 LYS A N 1
ATOM 633 C CA . LYS A 1 82 ? -12.305 7.023 -7.688 1 37.59 82 LYS A CA 1
ATOM 634 C C . LYS A 1 82 ? -12.492 7.965 -8.875 1 37.59 82 LYS A C 1
ATOM 636 O O . LYS A 1 82 ? -12.031 9.109 -8.844 1 37.59 82 LYS A O 1
ATOM 641 N N . ASN A 1 83 ? -12.352 7.582 -10.117 1 29.11 83 ASN A N 1
ATOM 642 C CA . ASN A 1 83 ? -13.148 8.328 -11.078 1 29.11 83 ASN A CA 1
ATOM 643 C C . ASN A 1 83 ? -14.625 8.352 -10.695 1 29.11 83 ASN A C 1
ATOM 645 O O . ASN A 1 83 ? -15.203 7.309 -10.383 1 29.11 83 ASN A O 1
ATOM 649 N N . MET B 1 1 ? -8.922 -1.232 -14.398 1 58.81 1 MET B N 1
ATOM 650 C CA . MET B 1 1 ? -8.383 -2.562 -14.664 1 58.81 1 MET B CA 1
ATOM 651 C C . MET B 1 1 ? -7.969 -3.254 -13.367 1 58.81 1 MET B C 1
ATOM 653 O O . MET B 1 1 ? -8.312 -4.418 -13.148 1 58.81 1 MET B O 1
ATOM 657 N N . ALA B 1 2 ? -7.34 -2.582 -12.531 1 67.5 2 ALA B N 1
ATOM 658 C CA . ALA B 1 2 ? -6.793 -3.225 -11.336 1 67.5 2 ALA B CA 1
ATOM 659 C C . ALA B 1 2 ? -7.91 -3.771 -10.453 1 67.5 2 ALA B C 1
ATOM 661 O O . ALA B 1 2 ? -7.781 -4.859 -9.883 1 67.5 2 ALA B O 1
ATOM 662 N N . VAL B 1 3 ? -9.094 -3.121 -10.375 1 70.38 3 VAL B N 1
ATOM 663 C CA . VAL B 1 3 ? -10.188 -3.553 -9.508 1 70.38 3 VAL B CA 1
ATOM 664 C C . VAL B 1 3 ? -10.828 -4.816 -10.078 1 70.38 3 VAL B C 1
ATOM 666 O O . VAL B 1 3 ? -11.102 -5.766 -9.344 1 70.38 3 VAL B O 1
ATOM 669 N N . HIS B 1 4 ? -10.922 -4.816 -11.367 1 82.69 4 HIS B N 1
ATOM 670 C CA . HIS B 1 4 ? -11.508 -6 -11.992 1 82.69 4 HIS B CA 1
ATOM 671 C C . HIS B 1 4 ? -10.555 -7.191 -11.914 1 82.69 4 HIS B C 1
ATOM 673 O O . HIS B 1 4 ? -10.992 -8.32 -11.68 1 82.69 4 HIS B O 1
ATOM 679 N N . LEU B 1 5 ? -9.328 -6.922 -12.023 1 83.75 5 LEU B N 1
ATOM 680 C CA . LEU B 1 5 ? -8.336 -7.988 -11.938 1 83.75 5 LEU B CA 1
ATOM 681 C C . LEU B 1 5 ? -8.328 -8.609 -10.547 1 83.75 5 LEU B C 1
ATOM 683 O O . LEU B 1 5 ? -8.273 -9.836 -10.406 1 83.75 5 LEU B O 1
ATOM 687 N N . LEU B 1 6 ? -8.445 -7.777 -9.57 1 86.56 6 LEU B N 1
ATOM 688 C CA . LEU B 1 6 ? -8.492 -8.266 -8.195 1 86.56 6 LEU B CA 1
ATOM 689 C C . LEU B 1 6 ? -9.695 -9.18 -7.984 1 86.56 6 LEU B C 1
ATOM 691 O O . LEU B 1 6 ? -9.547 -10.305 -7.508 1 86.56 6 LEU B O 1
ATOM 695 N N . GLU B 1 7 ? -10.836 -8.773 -8.406 1 87.19 7 GLU B N 1
ATOM 696 C CA . GLU B 1 7 ? -12.07 -9.523 -8.219 1 87.19 7 GLU B CA 1
ATOM 697 C C . GLU B 1 7 ? -12.047 -10.836 -9 1 87.19 7 GLU B C 1
ATOM 699 O O . GLU B 1 7 ? -12.422 -11.883 -8.477 1 87.19 7 GLU B O 1
ATOM 704 N N . ASP B 1 8 ? -11.633 -10.695 -10.188 1 89.81 8 ASP B N 1
ATOM 705 C CA . ASP B 1 8 ? -11.555 -11.875 -11.039 1 89.81 8 ASP B CA 1
ATOM 706 C C . ASP B 1 8 ? -10.609 -12.922 -10.438 1 89.81 8 ASP B C 1
ATOM 708 O O . ASP B 1 8 ? -10.93 -14.109 -10.406 1 89.81 8 ASP B O 1
ATOM 712 N N . TRP B 1 9 ? -9.469 -12.633 -10.031 1 91.31 9 TRP B N 1
ATOM 713 C CA . TRP B 1 9 ? -8.484 -13.539 -9.438 1 91.31 9 TRP B CA 1
ATOM 714 C C . TRP B 1 9 ? -9.031 -14.164 -8.156 1 91.31 9 TRP B C 1
ATOM 716 O O . TRP B 1 9 ? -8.906 -15.375 -7.953 1 91.31 9 TRP B O 1
ATOM 726 N N . CYS B 1 10 ? -9.586 -13.312 -7.305 1 92.12 10 CYS B N 1
ATOM 727 C CA . CYS B 1 10 ? -10.141 -13.805 -6.047 1 92.12 10 CYS B CA 1
ATOM 728 C C . CYS B 1 10 ? -11.227 -14.844 -6.305 1 92.12 10 CYS B C 1
ATOM 730 O O . CYS B 1 10 ? -11.289 -15.859 -5.609 1 92.12 10 CYS B O 1
ATOM 732 N N . GLN B 1 11 ? -12.156 -14.578 -7.332 1 93.75 11 GLN B N 1
ATOM 733 C CA . GLN B 1 11 ? -13.211 -15.523 -7.684 1 93.75 11 GLN B CA 1
ATOM 734 C C . GLN B 1 11 ? -12.633 -16.875 -8.07 1 93.75 11 GLN B C 1
ATOM 736 O O . GLN B 1 11 ? -13.109 -17.922 -7.617 1 93.75 11 GLN B O 1
ATOM 741 N N . GLY B 1 12 ? -11.625 -16.797 -8.82 1 94.38 12 GLY B N 1
ATOM 742 C CA . GLY B 1 12 ? -11 -18.031 -9.273 1 94.38 12 GLY B CA 1
ATOM 743 C C . GLY B 1 12 ? -10.352 -18.828 -8.156 1 94.38 12 GLY B C 1
ATOM 744 O O . GLY B 1 12 ? -10.305 -20.062 -8.211 1 94.38 12 GLY B O 1
ATOM 745 N N . MET B 1 13 ? -9.906 -18.266 -7.094 1 94.44 13 MET B N 1
ATOM 746 C CA . MET B 1 13 ? -9.219 -18.922 -5.992 1 94.44 13 MET B CA 1
ATOM 747 C C . MET B 1 13 ? -10.148 -19.109 -4.797 1 94.44 13 MET B C 1
ATOM 749 O O . MET B 1 13 ? -9.742 -19.641 -3.762 1 94.44 13 MET B O 1
ATOM 753 N N . ASN B 1 14 ? -11.336 -18.609 -4.934 1 94.69 14 ASN B N 1
ATOM 754 C CA . ASN B 1 14 ? -12.328 -18.703 -3.869 1 94.69 14 ASN B CA 1
ATOM 755 C C . ASN B 1 14 ? -11.852 -18.016 -2.596 1 94.69 14 ASN B C 1
ATOM 757 O O . ASN B 1 14 ? -11.891 -18.594 -1.514 1 94.69 14 ASN B O 1
ATOM 761 N N . ILE B 1 15 ? -11.344 -16.781 -2.781 1 91.69 15 ILE B N 1
ATOM 762 C CA . ILE B 1 15 ? -10.922 -15.938 -1.675 1 91.69 15 ILE B CA 1
ATOM 763 C C . ILE B 1 15 ? -11.758 -14.656 -1.661 1 91.69 15 ILE B C 1
ATOM 765 O O . ILE B 1 15 ? -12.188 -14.18 -2.713 1 91.69 15 ILE B O 1
ATOM 769 N N . ASP B 1 16 ? -11.984 -14.086 -0.445 1 90.56 16 ASP B N 1
ATOM 770 C CA . ASP B 1 16 ? -12.68 -12.812 -0.304 1 90.56 16 ASP B CA 1
ATOM 771 C C . ASP B 1 16 ? -11.789 -11.648 -0.744 1 90.56 16 ASP B C 1
ATOM 773 O O . ASP B 1 16 ? -10.711 -11.438 -0.18 1 90.56 16 ASP B O 1
ATOM 777 N N . PRO B 1 17 ? -12.289 -10.906 -1.734 1 88.75 17 PRO B N 1
ATOM 778 C CA . PRO B 1 17 ? -11.484 -9.781 -2.207 1 88.75 17 PRO B CA 1
ATOM 779 C C . PRO B 1 17 ? -11.195 -8.758 -1.112 1 88.75 17 PRO B C 1
ATOM 781 O O . PRO B 1 17 ? -10.227 -8.008 -1.2 1 88.75 17 PRO B O 1
ATOM 784 N N . LYS B 1 18 ? -12.008 -8.711 -0.074 1 83.62 18 LYS B N 1
ATOM 785 C CA . LYS B 1 18 ? -11.805 -7.766 1.021 1 83.62 18 LYS B CA 1
ATOM 786 C C . LYS B 1 18 ? -10.531 -8.094 1.801 1 83.62 18 LYS B C 1
ATOM 788 O O . LYS B 1 18 ? -9.977 -7.23 2.482 1 83.62 18 LYS B O 1
ATOM 793 N N . ASN B 1 19 ? -10.055 -9.312 1.646 1 89.44 19 ASN B N 1
ATOM 794 C CA . ASN B 1 19 ? -8.867 -9.773 2.359 1 89.44 19 ASN B CA 1
ATOM 795 C C . ASN B 1 19 ? -7.664 -9.875 1.431 1 89.44 19 ASN B C 1
ATOM 797 O O . ASN B 1 19 ? -6.734 -10.641 1.698 1 89.44 19 ASN B O 1
ATOM 801 N N . CYS B 1 20 ? -7.703 -9.164 0.298 1 89.88 20 CYS B N 1
ATOM 802 C CA . CYS B 1 20 ? -6.629 -9.328 -0.674 1 89.88 20 CYS B CA 1
ATOM 803 C C . CYS B 1 20 ? -6.086 -7.98 -1.123 1 89.88 20 CYS B C 1
ATOM 805 O O . CYS B 1 20 ? -6.805 -6.977 -1.097 1 89.88 20 CYS B O 1
ATOM 807 N N . LEU B 1 21 ? -4.828 -7.984 -1.49 1 88.88 21 LEU B N 1
ATOM 808 C CA . LEU B 1 21 ? -4.145 -6.867 -2.127 1 88.88 21 LEU B CA 1
ATOM 809 C C . LEU B 1 21 ? -3.52 -7.293 -3.451 1 88.88 21 LEU B C 1
ATOM 811 O O . LEU B 1 21 ? -2.875 -8.336 -3.531 1 88.88 21 LEU B O 1
ATOM 815 N N . LEU B 1 22 ? -3.838 -6.539 -4.512 1 88.69 22 LEU B N 1
ATOM 816 C CA . LEU B 1 22 ? -3.191 -6.707 -5.809 1 88.69 22 LEU B CA 1
ATOM 817 C C . LEU B 1 22 ? -2.041 -5.723 -5.973 1 88.69 22 LEU B C 1
ATOM 819 O O . LEU B 1 22 ? -2.234 -4.512 -5.852 1 88.69 22 LEU B O 1
ATOM 823 N N . VAL B 1 23 ? -0.809 -6.277 -6.148 1 87.38 23 VAL B N 1
ATOM 824 C CA . VAL B 1 23 ? 0.36 -5.445 -6.418 1 87.38 23 VAL B CA 1
ATOM 825 C C . VAL B 1 23 ? 0.828 -5.664 -7.855 1 87.38 23 VAL B C 1
ATOM 827 O O . VAL B 1 23 ? 1.034 -6.801 -8.281 1 87.38 23 VAL B O 1
ATOM 830 N N . THR B 1 24 ? 0.984 -4.512 -8.625 1 85.44 24 THR B N 1
ATOM 831 C CA . THR B 1 24 ? 1.374 -4.598 -10.031 1 85.44 24 THR B CA 1
ATOM 832 C C . THR B 1 24 ? 2.637 -3.781 -10.289 1 85.44 24 THR B C 1
ATOM 834 O O . THR B 1 24 ? 3.143 -3.105 -9.391 1 85.44 24 THR B O 1
ATOM 837 N N . GLY B 1 25 ? 3.182 -3.979 -11.477 1 81.94 25 GLY B N 1
ATOM 838 C CA . GLY B 1 25 ? 4.328 -3.178 -11.875 1 81.94 25 GLY B CA 1
ATOM 839 C C . GLY B 1 25 ? 5.648 -3.742 -11.383 1 81.94 25 GLY B C 1
ATOM 840 O O . GLY B 1 25 ? 6.656 -3.031 -11.344 1 81.94 25 GLY B O 1
ATOM 841 N N . LEU B 1 26 ? 5.551 -4.914 -10.875 1 84.81 26 LEU B N 1
ATOM 842 C CA . LEU B 1 26 ? 6.785 -5.562 -10.453 1 84.81 26 LEU B CA 1
ATOM 843 C C . LEU B 1 26 ? 7.625 -5.973 -11.656 1 84.81 26 LEU B C 1
ATOM 845 O O . LEU B 1 26 ? 7.086 -6.363 -12.695 1 84.81 26 LEU B O 1
ATOM 849 N N . PRO B 1 27 ? 8.953 -5.871 -11.461 1 81 27 PRO B N 1
ATOM 850 C CA . PRO B 1 27 ? 9.82 -6.23 -12.586 1 81 27 PRO B CA 1
ATOM 851 C C . PRO B 1 27 ? 9.758 -7.715 -12.93 1 81 27 PRO B C 1
ATOM 853 O O . PRO B 1 27 ? 9.672 -8.562 -12.039 1 81 27 PRO B O 1
ATOM 856 N N . GLU B 1 28 ? 9.758 -7.965 -14.266 1 82.75 28 GLU B N 1
ATOM 857 C CA . GLU B 1 28 ? 9.75 -9.328 -14.773 1 82.75 28 GLU B CA 1
ATOM 858 C C . GLU B 1 28 ? 11.07 -10.039 -14.492 1 82.75 28 GLU B C 1
ATOM 860 O O . GLU B 1 28 ? 11.109 -11.266 -14.359 1 82.75 28 GLU B O 1
ATOM 865 N N . ALA B 1 29 ? 12.031 -9.336 -14.289 1 82.75 29 ALA B N 1
ATOM 866 C CA . ALA B 1 29 ? 13.383 -9.867 -14.148 1 82.75 29 ALA B CA 1
ATOM 867 C C . ALA B 1 29 ? 13.586 -10.492 -12.773 1 82.75 29 ALA B C 1
ATOM 869 O O . ALA B 1 29 ? 14.562 -11.211 -12.547 1 82.75 29 ALA B O 1
ATOM 870 N N . VAL B 1 30 ? 12.781 -10.25 -11.922 1 82.62 30 VAL B N 1
ATOM 871 C CA . VAL B 1 30 ? 12.945 -10.742 -10.562 1 82.62 30 VAL B CA 1
ATOM 872 C C . VAL B 1 30 ? 12.281 -12.102 -10.414 1 82.62 30 VAL B C 1
ATOM 874 O O . VAL B 1 30 ? 11.195 -12.328 -10.945 1 82.62 30 VAL B O 1
ATOM 877 N N . ASP B 1 31 ? 12.898 -13.055 -9.727 1 84.69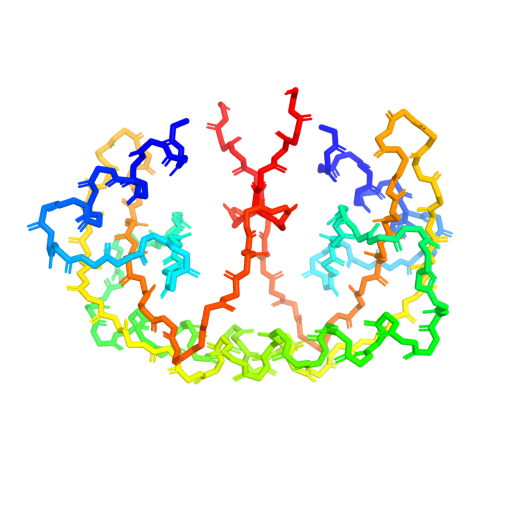 31 ASP B N 1
ATOM 878 C CA . ASP B 1 31 ? 12.289 -14.352 -9.43 1 84.69 31 ASP B CA 1
ATOM 879 C C . ASP B 1 31 ? 11.234 -14.219 -8.336 1 84.69 31 ASP B C 1
ATOM 881 O O . ASP B 1 31 ? 11.141 -13.188 -7.672 1 84.69 31 ASP B O 1
ATOM 885 N N . GLU B 1 32 ? 10.492 -15.375 -8.219 1 77.69 32 GLU B N 1
ATOM 886 C CA . GLU B 1 32 ? 9.375 -15.391 -7.281 1 77.69 32 GLU B CA 1
ATOM 887 C C . GLU B 1 32 ? 9.852 -15.141 -5.855 1 77.69 32 GLU B C 1
ATOM 889 O O . GLU B 1 32 ? 9.203 -14.43 -5.09 1 77.69 32 GLU B O 1
ATOM 894 N N . GLY B 1 33 ? 10.938 -15.766 -5.41 1 82.69 33 GLY B N 1
ATOM 895 C CA . GLY B 1 33 ? 11.484 -15.562 -4.0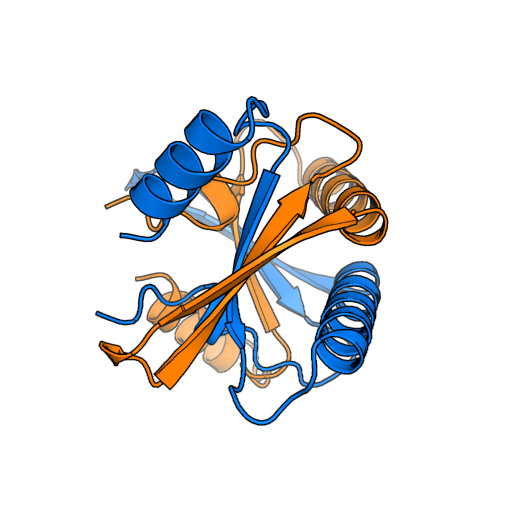78 1 82.69 33 GLY B CA 1
ATOM 896 C C . GLY B 1 33 ? 11.938 -14.133 -3.834 1 82.69 33 GLY B C 1
ATOM 897 O O . GLY B 1 33 ? 11.719 -13.586 -2.752 1 82.69 33 GLY B O 1
ATOM 898 N N . SER B 1 34 ? 12.32 -13.469 -4.871 1 90.44 34 SER B N 1
ATOM 899 C CA . SER B 1 34 ? 12.789 -12.086 -4.781 1 90.44 34 SER B CA 1
ATOM 900 C C . SER B 1 34 ? 11.617 -11.117 -4.664 1 90.44 34 SER B C 1
ATOM 902 O O . SER B 1 34 ? 11.727 -10.078 -4.004 1 90.44 34 SER B O 1
ATOM 904 N N . ILE B 1 35 ? 10.531 -11.523 -5.297 1 88.56 35 ILE B N 1
ATOM 905 C CA . ILE B 1 35 ? 9.344 -10.672 -5.23 1 88.56 35 ILE B CA 1
ATOM 906 C C . ILE B 1 35 ? 8.891 -10.539 -3.781 1 88.56 35 ILE B C 1
ATOM 908 O O . ILE B 1 35 ? 8.609 -9.43 -3.314 1 88.56 35 ILE B O 1
ATOM 912 N N . GLU B 1 36 ? 8.906 -11.633 -3.031 1 88.56 36 GLU B N 1
ATOM 913 C CA . GLU B 1 36 ? 8.523 -11.617 -1.622 1 88.56 36 GLU B CA 1
ATOM 914 C C . GLU B 1 36 ? 9.445 -10.703 -0.814 1 88.56 36 GLU B C 1
ATOM 916 O O . GLU B 1 36 ? 8.984 -9.961 0.053 1 88.56 36 GLU B O 1
ATOM 921 N N . SER B 1 37 ? 10.648 -10.789 -1.121 1 89.56 37 SER B N 1
ATOM 922 C CA . SER B 1 37 ? 11.617 -9.953 -0.419 1 89.56 37 SER B CA 1
ATOM 923 C C . SER B 1 37 ? 11.383 -8.477 -0.694 1 89.56 37 SER B C 1
ATOM 925 O O . SER B 1 37 ? 11.477 -7.645 0.214 1 89.56 37 SER B O 1
ATOM 927 N N . ILE B 1 38 ? 11.047 -8.102 -1.903 1 87.06 38 ILE B N 1
ATOM 928 C CA . ILE B 1 38 ? 10.773 -6.727 -2.297 1 87.06 38 ILE B CA 1
ATOM 929 C C . ILE B 1 38 ? 9.516 -6.234 -1.593 1 87.06 38 ILE B C 1
ATOM 931 O O . ILE B 1 38 ? 9.5 -5.137 -1.026 1 87.06 38 ILE B O 1
ATOM 935 N N . LEU B 1 39 ? 8.477 -7.062 -1.596 1 88.75 39 LEU B N 1
ATOM 936 C CA . LEU B 1 39 ? 7.219 -6.699 -0.951 1 88.75 39 LEU B CA 1
ATOM 937 C C . LEU B 1 39 ? 7.414 -6.516 0.551 1 88.75 39 LEU B C 1
ATOM 939 O O . LEU B 1 39 ? 6.859 -5.582 1.144 1 88.75 39 LEU B O 1
ATOM 943 N N . ARG B 1 40 ? 8.219 -7.383 1.126 1 90.62 40 ARG B N 1
ATOM 944 C CA . ARG B 1 40 ? 8.516 -7.293 2.553 1 90.62 40 ARG B CA 1
ATOM 945 C C . ARG B 1 40 ? 9.25 -5.996 2.881 1 90.62 40 ARG B C 1
ATOM 947 O O . ARG B 1 40 ? 8.891 -5.293 3.828 1 90.62 40 ARG B O 1
ATOM 954 N N . ALA B 1 41 ? 10.211 -5.727 2.104 1 89.56 41 ALA B N 1
ATOM 955 C CA . ALA B 1 41 ? 10.961 -4.492 2.316 1 89.56 41 ALA B CA 1
ATOM 956 C C . ALA B 1 41 ? 10.062 -3.268 2.164 1 89.56 41 ALA B C 1
ATOM 958 O O . ALA B 1 41 ? 10.109 -2.352 2.988 1 89.56 41 ALA B O 1
ATOM 959 N N . ALA B 1 42 ? 9.25 -3.256 1.154 1 87.56 42 ALA B N 1
ATOM 960 C CA . ALA B 1 42 ? 8.328 -2.145 0.918 1 87.56 42 ALA B CA 1
ATOM 961 C C . ALA B 1 42 ? 7.363 -1.972 2.09 1 87.56 42 ALA B C 1
ATOM 963 O O . ALA B 1 42 ? 7.117 -0.85 2.537 1 87.56 42 ALA B O 1
ATOM 964 N N . THR B 1 43 ? 6.848 -3.066 2.654 1 90.81 43 THR B N 1
ATOM 965 C CA . THR B 1 43 ? 5.902 -3.002 3.764 1 90.81 43 THR B CA 1
ATOM 966 C C . THR B 1 43 ? 6.59 -2.518 5.035 1 90.81 43 THR B C 1
ATOM 968 O O . THR B 1 43 ? 6.012 -1.752 5.809 1 90.81 43 THR B O 1
ATOM 971 N N . GLU B 1 44 ? 7.801 -2.961 5.223 1 91.81 44 GLU B N 1
ATOM 972 C CA . GLU B 1 44 ? 8.562 -2.5 6.375 1 91.81 44 GLU B CA 1
ATOM 973 C C . GLU B 1 44 ? 8.781 -0.989 6.328 1 91.81 44 GLU B C 1
ATOM 975 O O . GLU B 1 44 ? 8.664 -0.307 7.348 1 91.81 44 GLU B O 1
ATOM 980 N N . CYS B 1 45 ? 9.07 -0.446 5.207 1 89.31 45 CYS B N 1
ATOM 981 C CA . CYS B 1 45 ? 9.258 0.989 5.023 1 89.31 45 CYS B CA 1
ATOM 982 C C . CYS B 1 45 ? 7.973 1.749 5.316 1 89.31 45 CYS B C 1
ATOM 984 O O . CYS B 1 45 ? 7.996 2.801 5.961 1 89.31 45 CYS B O 1
ATOM 986 N N . LEU B 1 46 ? 6.887 1.171 4.93 1 87.38 46 LEU B N 1
ATOM 987 C CA . LEU B 1 46 ? 5.59 1.807 5.125 1 87.38 46 LEU B CA 1
ATOM 988 C C . LEU B 1 46 ? 5.203 1.815 6.598 1 87.38 46 LEU B C 1
ATOM 990 O O . LEU B 1 46 ? 4.332 2.584 7.012 1 87.38 46 LEU B O 1
ATOM 994 N N . SER B 1 47 ? 5.855 0.974 7.367 1 90.81 47 SER B N 1
ATOM 995 C CA . SER B 1 47 ? 5.562 0.938 8.797 1 90.81 47 SER B CA 1
ATOM 996 C C . SER B 1 47 ? 6.281 2.061 9.539 1 90.81 47 SER B C 1
ATOM 998 O O . SER B 1 47 ? 5.969 2.346 10.695 1 90.81 47 SER B O 1
ATOM 1000 N N . LYS B 1 48 ? 7.148 2.641 8.906 1 92.25 48 LYS B N 1
ATOM 1001 C CA . LYS B 1 48 ? 7.988 3.654 9.547 1 92.25 48 LYS B CA 1
ATOM 1002 C C . LYS B 1 48 ? 7.719 5.035 8.961 1 92.25 48 LYS B C 1
ATOM 1004 O O . LYS B 1 48 ? 8.578 5.918 9.023 1 92.25 48 LYS B O 1
ATOM 1009 N N . TYR B 1 49 ? 6.621 5.25 8.555 1 92.25 49 TYR B N 1
ATOM 1010 C CA . TYR B 1 49 ? 6.262 6.512 7.918 1 92.25 49 TYR B CA 1
ATOM 1011 C C . TYR B 1 49 ? 6.043 7.602 8.953 1 92.25 49 TYR B C 1
ATOM 1013 O O . TYR B 1 49 ? 5.832 7.312 10.133 1 92.25 49 TYR B O 1
ATOM 1021 N N . LYS B 1 50 ? 6.148 8.914 8.5 1 92.69 50 LYS B N 1
ATOM 1022 C CA . LYS B 1 50 ? 5.777 10.109 9.258 1 92.69 50 LYS B CA 1
ATOM 1023 C C . LYS B 1 50 ? 4.672 10.891 8.555 1 92.69 50 LYS B C 1
ATOM 1025 O O . LYS B 1 50 ? 4.805 11.234 7.379 1 92.69 50 LYS B O 1
ATOM 1030 N N . MET B 1 51 ? 3.627 11.203 9.25 1 92.19 51 MET B N 1
ATOM 1031 C CA . MET B 1 51 ? 2.568 12.039 8.695 1 92.19 51 MET B CA 1
ATOM 1032 C C . MET B 1 51 ? 3.004 13.492 8.617 1 92.19 51 MET B C 1
ATOM 1034 O O . MET B 1 51 ? 3.393 14.086 9.633 1 92.19 51 MET B O 1
ATOM 1038 N N . ARG B 1 52 ? 2.9 14.008 7.422 1 93.31 52 ARG B N 1
ATOM 1039 C CA . ARG B 1 52 ? 3.393 15.367 7.207 1 93.31 52 ARG B CA 1
ATOM 1040 C C . ARG B 1 52 ? 2.238 16.359 7.121 1 93.31 52 ARG B C 1
ATOM 1042 O O . ARG B 1 52 ? 2.418 17.547 7.387 1 93.31 52 ARG B O 1
ATOM 1049 N N . GLY B 1 53 ? 1.119 15.875 6.773 1 91.25 53 GLY B N 1
ATOM 1050 C CA . GLY B 1 53 ? -0.043 16.734 6.656 1 91.25 53 GLY B CA 1
ATOM 1051 C C . GLY B 1 53 ? -1.289 16 6.195 1 91.25 53 GLY B C 1
ATOM 1052 O O . GLY B 1 53 ? -1.213 14.859 5.754 1 91.25 53 GLY B O 1
ATOM 1053 N N . ARG B 1 54 ? -2.434 16.734 6.496 1 90.75 54 ARG B N 1
ATOM 1054 C CA . ARG B 1 54 ? -3.719 16.234 6.016 1 90.75 54 ARG B CA 1
ATOM 1055 C C . ARG B 1 54 ? -4.492 17.328 5.285 1 90.75 54 ARG B C 1
ATOM 1057 O O . ARG B 1 54 ? -4.328 18.516 5.578 1 90.75 54 ARG B O 1
ATOM 1064 N N . MET B 1 55 ? -5.211 16.859 4.254 1 90.62 55 MET B N 1
ATOM 1065 C CA . MET B 1 55 ? -6.027 17.766 3.453 1 90.62 55 MET B CA 1
ATOM 1066 C C . MET B 1 55 ? -7.434 17.203 3.264 1 90.62 55 MET B C 1
ATOM 1068 O O . MET B 1 55 ? -7.602 16.031 2.922 1 90.62 55 MET B O 1
ATOM 1072 N N . PHE B 1 56 ? -8.508 18.047 3.504 1 89.19 56 PHE B N 1
ATOM 1073 C CA . PHE B 1 56 ? -9.891 17.672 3.248 1 89.19 56 PHE B CA 1
ATOM 1074 C C . PHE B 1 56 ? -10.219 17.797 1.766 1 89.19 56 PHE B C 1
ATOM 1076 O O . PHE B 1 56 ? -10 18.859 1.163 1 89.19 56 PHE B O 1
ATOM 1083 N N . MET B 1 57 ? -10.68 16.656 1.256 1 85.25 57 MET B N 1
ATOM 1084 C CA . MET B 1 57 ? -11.133 16.641 -0.131 1 85.25 57 MET B CA 1
ATOM 1085 C C . MET B 1 57 ? -12.648 16.781 -0.205 1 85.25 57 MET B C 1
ATOM 1087 O O . MET B 1 57 ? -13.375 15.797 -0.03 1 85.25 57 MET B O 1
ATOM 1091 N N . MET B 1 58 ? -13.141 17.922 -0.505 1 87.06 58 MET B N 1
ATOM 1092 C CA . MET B 1 58 ? -14.555 18.281 -0.436 1 87.06 58 MET B CA 1
ATOM 1093 C C . MET B 1 58 ? -15.383 17.422 -1.385 1 87.06 58 MET B C 1
ATOM 1095 O O . MET B 1 58 ? -16.438 16.922 -1.009 1 87.06 58 MET B O 1
ATOM 1099 N N . GLU B 1 59 ? -14.859 17.219 -2.557 1 83.5 59 GLU B N 1
ATOM 1100 C CA . GLU B 1 59 ? -15.602 16.469 -3.562 1 83.5 59 GLU B CA 1
ATOM 1101 C C . GLU B 1 59 ? -15.797 15.008 -3.133 1 83.5 59 GLU B C 1
ATOM 1103 O O . GLU B 1 59 ? -16.859 14.422 -3.377 1 83.5 59 GLU B O 1
ATOM 1108 N N . GLU B 1 60 ? -14.906 14.422 -2.486 1 77.38 60 GLU B N 1
ATOM 1109 C CA . GLU B 1 60 ? -14.953 13.008 -2.117 1 77.38 60 GLU B CA 1
ATOM 1110 C C . GLU B 1 60 ? -15.32 12.836 -0.645 1 77.38 60 GLU B C 1
ATOM 1112 O O . GLU B 1 60 ? -15.508 11.711 -0.174 1 77.38 60 GLU B O 1
ATOM 1117 N N . GLU B 1 61 ? -15.523 13.977 -0.008 1 84.81 61 GLU B N 1
ATOM 1118 C CA . GLU B 1 61 ? -15.805 13.969 1.425 1 84.81 61 GLU B CA 1
ATOM 1119 C C . GLU B 1 61 ? -14.867 13.016 2.164 1 84.81 61 GLU B C 1
ATOM 1121 O O . GLU B 1 61 ? -15.32 12.188 2.959 1 84.81 61 GLU B O 1
ATOM 1126 N N . THR B 1 62 ? -13.641 12.961 1.83 1 85.06 62 THR B N 1
ATOM 1127 C CA . THR B 1 62 ? -12.594 12.164 2.459 1 85.06 62 THR B CA 1
ATOM 1128 C C . THR B 1 62 ? -11.359 13.016 2.729 1 85.06 62 THR B C 1
ATOM 1130 O O . THR B 1 62 ? -11.297 14.18 2.324 1 85.06 62 THR B O 1
ATOM 1133 N N . PHE B 1 63 ? -10.383 12.359 3.492 1 87.12 63 PHE B N 1
ATOM 1134 C CA . PHE B 1 63 ? -9.109 13.016 3.738 1 87.12 63 PHE B CA 1
ATOM 1135 C C . PHE B 1 63 ? -8.008 12.406 2.875 1 87.12 63 PHE B C 1
ATOM 1137 O O . PHE B 1 63 ? -8.031 11.211 2.588 1 87.12 63 PHE B O 1
ATOM 1144 N N . ALA B 1 64 ? -7.133 13.383 2.51 1 89.88 64 ALA B N 1
ATOM 1145 C CA . ALA B 1 64 ? -5.824 12.969 2.006 1 89.88 64 ALA B CA 1
ATOM 1146 C C . ALA B 1 64 ? -4.734 13.211 3.047 1 89.88 64 ALA B C 1
ATOM 1148 O O . ALA B 1 64 ? -4.766 14.219 3.762 1 89.88 64 ALA B O 1
ATOM 1149 N N . VAL B 1 65 ? -3.82 12.211 3.135 1 91.56 65 VAL B N 1
ATOM 1150 C CA . VAL B 1 65 ? -2.691 12.352 4.047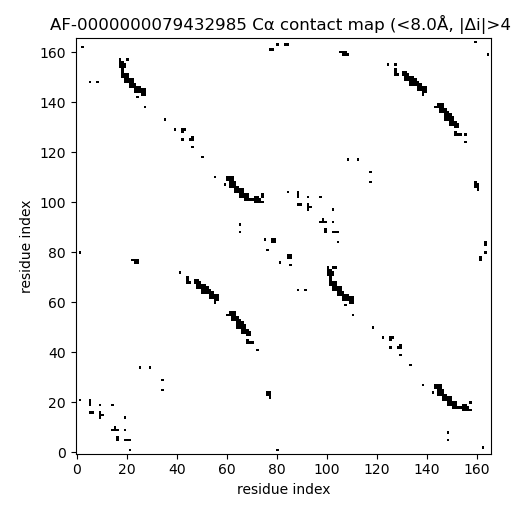 1 91.56 65 VAL B CA 1
ATOM 1151 C C . VAL B 1 65 ? -1.383 12.148 3.285 1 91.56 65 VAL B C 1
ATOM 1153 O O . VAL B 1 65 ? -1.278 11.25 2.451 1 91.56 65 VAL B O 1
ATOM 1156 N N . LEU B 1 66 ? -0.393 13.062 3.496 1 92.38 66 LEU B N 1
ATOM 1157 C CA . LEU B 1 66 ? 0.966 12.914 2.986 1 92.38 66 LEU B CA 1
ATOM 1158 C C . LEU B 1 66 ? 1.875 12.281 4.039 1 92.38 66 LEU B C 1
ATOM 1160 O O . LEU B 1 66 ? 1.974 12.789 5.16 1 92.38 66 LEU B O 1
ATOM 1164 N N . CYS B 1 67 ? 2.385 11.141 3.625 1 93.12 67 CYS B N 1
ATOM 1165 C CA . CYS B 1 67 ? 3.309 10.438 4.508 1 93.12 67 CYS B CA 1
ATOM 1166 C C . CYS B 1 67 ? 4.715 10.414 3.922 1 93.12 67 CYS B C 1
ATOM 1168 O O . CYS B 1 67 ? 4.887 10.188 2.725 1 93.12 67 CYS B O 1
ATOM 1170 N N . GLU B 1 68 ? 5.66 10.75 4.781 1 93.25 68 GLU B N 1
ATOM 1171 C CA . GLU B 1 68 ? 7.07 10.641 4.426 1 93.25 68 GLU B CA 1
ATOM 1172 C C . GLU B 1 68 ? 7.648 9.297 4.871 1 93.25 68 GLU B C 1
ATOM 1174 O O . GLU B 1 68 ? 7.41 8.859 6 1 93.25 68 GLU B O 1
ATOM 1179 N N . LEU B 1 69 ? 8.312 8.703 3.91 1 93.19 69 LEU B N 1
ATOM 1180 C CA . LEU B 1 69 ? 8.945 7.414 4.18 1 93.19 69 LEU B CA 1
ATOM 1181 C C . LEU B 1 69 ? 10.422 7.594 4.496 1 93.19 69 LEU B C 1
ATOM 1183 O O . LEU B 1 69 ? 11.039 8.57 4.066 1 93.19 69 LEU B O 1
ATOM 1187 N N . PRO B 1 70 ? 10.938 6.613 5.316 1 91.38 70 PRO B N 1
ATOM 1188 C CA . PRO B 1 70 ? 12.344 6.75 5.719 1 91.38 70 PRO B CA 1
ATOM 1189 C C . PRO B 1 70 ? 13.312 6.508 4.562 1 91.38 70 PRO B C 1
ATOM 1191 O O . PRO B 1 70 ? 14.484 6.891 4.645 1 91.38 70 PRO B O 1
ATOM 1194 N N . VAL B 1 71 ? 12.969 5.781 3.525 1 86.56 71 VAL B N 1
ATOM 1195 C CA . VAL B 1 71 ? 13.82 5.508 2.371 1 86.56 71 VAL B CA 1
ATOM 1196 C C . VAL B 1 71 ? 13.094 5.895 1.087 1 86.56 71 VAL B C 1
ATOM 1198 O O . VAL B 1 71 ? 11.859 5.934 1.056 1 86.56 71 VAL B O 1
ATOM 1201 N N . ALA B 1 72 ? 13.93 6.176 0.095 1 77.25 72 ALA B N 1
ATOM 1202 C CA . ALA B 1 72 ? 13.328 6.445 -1.206 1 77.25 72 ALA B CA 1
ATOM 1203 C C . ALA B 1 72 ? 12.688 5.188 -1.783 1 77.25 72 ALA B C 1
ATOM 1205 O O . ALA B 1 72 ? 13.367 4.184 -2.006 1 77.25 72 ALA B O 1
ATOM 1206 N N . VAL B 1 73 ? 11.445 4.988 -1.676 1 74.62 73 VAL B N 1
ATOM 1207 C CA . VAL B 1 73 ? 10.719 3.877 -2.277 1 74.62 73 VAL B CA 1
ATOM 1208 C C . VAL B 1 73 ? 9.836 4.391 -3.414 1 74.62 73 VAL B C 1
ATOM 1210 O O . VAL B 1 73 ? 9.078 5.344 -3.234 1 74.62 73 VAL B O 1
ATOM 1213 N N . ASP B 1 74 ? 10.148 3.84 -4.613 1 71.88 74 ASP B N 1
ATOM 1214 C CA . ASP B 1 74 ? 9.258 4.176 -5.723 1 71.88 74 ASP B CA 1
ATOM 1215 C C . ASP B 1 74 ? 7.918 3.457 -5.586 1 71.88 74 ASP B C 1
ATOM 1217 O O . ASP B 1 74 ? 7.766 2.324 -6.047 1 71.88 74 ASP B O 1
ATOM 1221 N N . LEU B 1 75 ? 6.984 4.098 -4.934 1 69.62 75 LEU B N 1
ATOM 1222 C CA . LEU B 1 75 ? 5.684 3.492 -4.668 1 69.62 75 LEU B CA 1
ATOM 1223 C C . LEU B 1 75 ? 4.707 3.781 -5.801 1 69.62 75 LEU B C 1
ATOM 1225 O O . LEU B 1 75 ? 3.629 3.186 -5.863 1 69.62 75 LEU B O 1
ATOM 1229 N N . LEU B 1 76 ? 5.117 4.566 -6.789 1 64 76 LEU B N 1
ATOM 1230 C CA . LEU B 1 76 ? 4.23 5 -7.863 1 64 76 LEU B CA 1
ATOM 1231 C C . LEU B 1 76 ? 3.658 3.803 -8.609 1 64 76 LEU B C 1
ATOM 1233 O O . LEU B 1 76 ? 2.465 3.768 -8.922 1 64 76 LEU B O 1
ATOM 1237 N N . PRO B 1 77 ? 4.441 2.795 -8.867 1 63.41 77 PRO B N 1
ATOM 1238 C CA . PRO B 1 77 ? 3.883 1.654 -9.594 1 63.41 77 PRO B CA 1
ATOM 1239 C C . PRO B 1 77 ? 2.791 0.932 -8.812 1 63.41 77 PRO B C 1
ATOM 1241 O O . PRO B 1 77 ? 1.947 0.252 -9.406 1 63.41 77 PRO B O 1
ATOM 1244 N N . PHE B 1 78 ? 2.885 1.141 -7.566 1 62.81 78 PHE B N 1
ATOM 1245 C CA . PHE B 1 78 ? 1.906 0.47 -6.719 1 62.81 78 PHE B CA 1
ATOM 1246 C C . PHE B 1 78 ? 0.602 1.258 -6.672 1 62.81 78 PHE B C 1
ATOM 1248 O O . PHE B 1 78 ? -0.451 0.705 -6.348 1 62.81 78 PHE B O 1
ATOM 1255 N N . PHE B 1 79 ? 0.702 2.525 -6.887 1 58.28 79 PHE B N 1
ATOM 1256 C CA . PHE B 1 79 ? -0.468 3.389 -6.781 1 58.28 79 PHE B CA 1
ATOM 1257 C C . PHE B 1 79 ? -0.991 3.766 -8.164 1 58.28 79 PHE B C 1
ATOM 1259 O O . PHE B 1 79 ? -2.133 4.207 -8.297 1 58.28 79 PHE B O 1
ATOM 1266 N N . SER B 1 80 ? -0.069 3.891 -9.211 1 49.53 80 SER B N 1
ATOM 1267 C CA . SER B 1 80 ? -0.437 4.426 -10.523 1 49.53 80 SER B CA 1
ATOM 1268 C C . SER B 1 80 ? -1.09 3.355 -11.391 1 49.53 80 SER B C 1
ATOM 1270 O O . SER B 1 80 ? -0.585 2.236 -11.492 1 49.53 80 SER B O 1
ATOM 1272 N N . ASN B 1 81 ? -2.469 3.289 -11.539 1 44.94 81 ASN B N 1
ATOM 1273 C CA . ASN B 1 81 ? -2.984 2.607 -12.727 1 44.94 81 ASN B CA 1
ATOM 1274 C C . ASN B 1 81 ? -2.248 3.043 -13.984 1 44.94 81 ASN B C 1
ATOM 1276 O O . ASN B 1 81 ? -2.201 4.23 -14.305 1 44.94 81 ASN B O 1
ATOM 1280 N N . LYS B 1 82 ? -1.099 2.494 -14.359 1 37.44 82 LYS B N 1
ATOM 1281 C CA . LYS B 1 82 ? -0.567 2.854 -15.672 1 37.44 82 LYS B CA 1
ATOM 1282 C C . LYS B 1 82 ? -1.678 2.916 -16.719 1 37.44 82 LYS B C 1
ATOM 1284 O O . LYS B 1 82 ? -2.293 1.896 -17.031 1 37.44 82 LYS B O 1
ATOM 1289 N N . ASN B 1 83 ? -2.582 3.848 -16.75 1 28.56 83 ASN B N 1
ATOM 1290 C CA . ASN B 1 83 ? -3.113 4.133 -18.078 1 28.56 83 ASN B CA 1
ATOM 1291 C C . ASN B 1 83 ? -2.006 4.516 -19.062 1 28.56 83 ASN B C 1
ATOM 1293 O O . ASN B 1 83 ? -1.171 5.371 -18.75 1 28.56 83 ASN B O 1
#

Nearest PDB structures (foldseek):
  5xyi-assembly1_Y  TM=3.088E-01  e=4.528E+00  Trichomonas vaginalis
  2wbl-assembly1_B  TM=3.047E-01  e=8.339E+00  Arabidopsis thaliana
  5xyi-assembly1_Y  TM=3.545E-01  e=4.219E+00  Trichomonas vaginalis

Organism: Chrysemys picta bellii (NCBI:txid8478)

Solvent-accessible surface area (backbone atoms only — not comparable to full-atom values): 9467 Å² total; per-residue (Å²): 108,70,68,57,51,42,48,54,54,23,62,74,68,74,47,64,56,50,24,44,46,77,48,49,67,36,66,65,87,55,52,75,75,49,48,54,52,51,54,49,52,54,28,55,41,59,63,55,49,43,82,74,46,76,44,81,36,74,93,74,61,18,28,34,36,40,27,38,38,83,53,81,44,83,51,56,58,64,57,47,78,82,121,108,70,69,57,51,42,48,52,53,22,61,74,67,74,46,64,57,47,27,42,45,74,46,42,65,36,66,65,86,54,50,75,74,51,50,54,52,51,53,49,51,54,28,56,42,59,62,54,50,44,82,74,47,75,45,82,37,76,91,72,61,17,26,36,35,40,27,37,40,81,52,79,44,84,55,56,49,64,56,49,77,83,121